Protein AF-A0A1I8G0I0-F1 (afdb_monomer)

Nearest PDB structures (foldseek):
  2wfj-assembly1_A  TM=9.154E-01  e=3.567E-06  Homo sapiens
  1iip-assembly1_A  TM=9.258E-01  e=2.591E-05  Bos taurus
  1ihg-assembly1_A  TM=9.187E-01  e=4.181E-05  Bos taurus
  7fj1-assembly1_A  TM=4.111E-01  e=7.539E+00  Suid alphaherpesvirus 1

Secondary structure (DSSP, 8-state):
-PPP--EEEEEEEPPPTTS---SPPS-EEEEEEE--TTT-HHHHHHHHHHHHT-SB-SSSTT-B---TT----EEETTTEEE----SSSSSS----TTSS---

Sequence (103 aa):
MGKFKPRCFFDVALPGEDGDVNPPPKTVHRIVFELFNDVVPLTCENFRHLCLGDKVSSENPGQSLHYKDSIFHRVIKGFMIQGGDIAKRDGTGGESIYGGRFK

Organism: NCBI:txid282301

InterPro domains:
  IPR002130 Cyclophilin-type peptidyl-prolyl cis-trans isomerase domain [PF00160] (30-92)
  IPR002130 Cyclophilin-type peptidyl-prolyl cis-trans isomerase domain [PR00153] (35-50)
  IPR002130 Cyclophilin-type peptidyl-prolyl cis-trans isomerase domain [PR00153] (72-84)
  IPR002130 Cyclophilin-type peptidyl-prolyl cis-trans isomerase domain [PS50072] (20-103)
  IPR020892 Cyclophilin-type peptidyl-prolyl cis-trans isomerase, conserved site [PS00170] (67-84)
  IPR029000 Cyclophilin-like domain superfamily [G3DSA:2.40.100.10] (2-103)
  IPR029000 Cyclophilin-like domain superfamily [SSF50891] (26-103)

pLDDT: mean 90.14, std 10.82, range [48.72, 98.31]

Structure (mmCIF, N/CA/C/O backbone):
data_AF-A0A1I8G0I0-F1
#
_entry.id   AF-A0A1I8G0I0-F1
#
loop_
_atom_site.group_PDB
_atom_site.id
_atom_site.type_symbol
_atom_site.label_atom_id
_atom_site.label_alt_id
_atom_site.label_comp_id
_atom_site.label_asym_id
_atom_site.label_entity_id
_atom_site.label_seq_id
_atom_site.pdbx_PDB_ins_code
_atom_site.Cartn_x
_atom_site.Cartn_y
_atom_site.Cartn_z
_atom_site.occupancy
_atom_site.B_iso_or_equiv
_atom_site.auth_seq_id
_atom_site.auth_comp_id
_atom_site.auth_asym_id
_atom_site.auth_atom_id
_atom_site.pdbx_PDB_model_num
ATOM 1 N N . MET A 1 1 ? -27.571 0.128 13.649 1.00 48.72 1 MET A N 1
ATOM 2 C CA . MET A 1 1 ? -27.129 0.493 12.286 1.00 48.72 1 MET A CA 1
ATOM 3 C C . MET A 1 1 ? -25.665 0.087 12.166 1.00 48.72 1 MET A C 1
ATOM 5 O O . MET A 1 1 ? -24.892 0.504 13.019 1.00 48.72 1 MET A O 1
ATOM 9 N N . GLY A 1 2 ? -25.295 -0.800 11.237 1.00 60.62 2 GLY A N 1
ATOM 10 C CA . GLY A 1 2 ? -23.898 -1.238 11.096 1.00 60.62 2 GLY A CA 1
ATOM 11 C C . GLY A 1 2 ? -23.004 -0.070 10.674 1.00 60.62 2 GLY A C 1
ATOM 12 O O . GLY A 1 2 ? -23.399 0.711 9.811 1.00 60.62 2 GLY A O 1
ATOM 13 N N . LYS A 1 3 ? -21.836 0.090 11.308 1.00 73.50 3 LYS A N 1
ATOM 14 C CA . LYS A 1 3 ? -20.861 1.119 10.916 1.00 73.50 3 LYS A CA 1
ATOM 15 C C . LYS A 1 3 ? -20.354 0.824 9.496 1.00 73.50 3 LYS A C 1
ATOM 17 O O . LYS A 1 3 ? -20.115 -0.334 9.162 1.00 73.50 3 LYS A O 1
ATOM 22 N N . PHE A 1 4 ? -20.222 1.857 8.661 1.00 85.94 4 PHE A N 1
ATOM 23 C CA . PHE A 1 4 ? -19.706 1.728 7.295 1.00 85.94 4 PHE A CA 1
ATOM 24 C C . PHE A 1 4 ? -18.234 1.313 7.318 1.00 85.94 4 PHE A C 1
ATOM 26 O O . PHE A 1 4 ? -17.415 2.020 7.905 1.00 85.94 4 PHE A O 1
ATOM 33 N N . LYS A 1 5 ? -17.919 0.209 6.635 1.00 90.12 5 LYS A N 1
ATOM 34 C CA . LYS A 1 5 ? -16.560 -0.304 6.467 1.00 90.12 5 LYS A CA 1
ATOM 35 C C . LYS A 1 5 ? -16.139 -0.232 4.997 1.00 90.12 5 LYS A C 1
ATOM 37 O O . LYS A 1 5 ? -16.766 -0.891 4.159 1.00 90.12 5 LYS A O 1
ATOM 42 N N . PRO A 1 6 ? -15.115 0.568 4.651 1.00 94.75 6 PRO A N 1
ATOM 43 C CA . PRO A 1 6 ? -14.601 0.643 3.292 1.00 94.75 6 PRO A CA 1
ATOM 44 C C . PRO A 1 6 ? -14.106 -0.720 2.803 1.00 94.75 6 PRO A C 1
ATOM 46 O O . PRO A 1 6 ? -13.579 -1.518 3.579 1.00 94.75 6 PRO A O 1
ATOM 49 N N . ARG A 1 7 ? -14.229 -0.963 1.495 1.00 97.75 7 ARG A N 1
ATOM 50 C CA . ARG A 1 7 ? -13.619 -2.121 0.836 1.00 97.75 7 ARG A CA 1
ATOM 51 C C . ARG A 1 7 ? -12.621 -1.670 -0.217 1.00 97.75 7 ARG A C 1
ATOM 53 O O . ARG A 1 7 ? -12.918 -0.768 -0.997 1.00 97.75 7 ARG A O 1
ATOM 60 N N . CYS A 1 8 ? -11.473 -2.330 -0.249 1.00 98.12 8 CYS A N 1
ATOM 61 C CA . CYS A 1 8 ? -10.449 -2.168 -1.278 1.00 98.12 8 CYS A CA 1
ATOM 62 C C . CYS A 1 8 ? -10.215 -3.512 -1.966 1.00 98.12 8 CYS A C 1
ATOM 64 O O . CYS A 1 8 ? -10.624 -4.554 -1.450 1.00 98.12 8 CYS A O 1
ATOM 66 N N . PHE A 1 9 ? -9.573 -3.510 -3.128 1.00 98.12 9 PHE A N 1
ATOM 67 C CA . PHE A 1 9 ? -9.254 -4.747 -3.825 1.00 98.12 9 PHE A CA 1
ATOM 68 C C . PHE A 1 9 ? -7.892 -4.667 -4.499 1.00 98.12 9 PHE A C 1
ATOM 70 O O . PHE A 1 9 ? -7.454 -3.586 -4.883 1.00 98.12 9 PHE A O 1
ATOM 77 N N . PHE A 1 10 ? -7.270 -5.829 -4.668 1.00 97.44 10 PHE A N 1
ATOM 78 C CA . PHE A 1 10 ? -6.123 -6.028 -5.541 1.00 97.44 10 PHE A CA 1
ATOM 79 C C . PHE A 1 10 ? -6.507 -6.984 -6.654 1.00 97.44 10 PHE A C 1
ATOM 81 O O . PHE A 1 10 ? -7.044 -8.059 -6.391 1.00 97.44 10 PHE A O 1
ATOM 88 N N . ASP A 1 11 ? -6.185 -6.593 -7.877 1.00 94.69 11 ASP A N 1
ATOM 89 C CA . ASP A 1 11 ? -6.131 -7.491 -9.018 1.00 94.69 11 ASP A CA 1
ATOM 90 C C . ASP A 1 11 ? -4.687 -7.977 -9.137 1.00 94.69 11 ASP A C 1
ATOM 92 O O . ASP A 1 11 ? -3.782 -7.215 -9.472 1.00 94.69 11 ASP A O 1
ATOM 96 N N . VAL A 1 12 ? -4.466 -9.233 -8.763 1.00 92.88 12 VAL A N 1
ATOM 97 C CA . VAL A 1 12 ? -3.144 -9.848 -8.658 1.00 92.88 12 VAL A CA 1
ATOM 98 C C . VAL A 1 12 ? -2.954 -10.795 -9.818 1.00 92.88 12 VAL A C 1
ATOM 100 O O . VAL A 1 12 ? -3.780 -11.673 -10.061 1.00 92.88 12 VAL A O 1
ATOM 103 N N . ALA A 1 13 ? -1.834 -10.648 -10.501 1.00 88.44 13 ALA A N 1
ATOM 104 C CA . ALA A 1 13 ? -1.458 -11.538 -11.570 1.00 88.44 13 ALA A CA 1
ATOM 105 C C . ALA A 1 13 ? -0.253 -12.385 -11.155 1.00 88.44 13 ALA A C 1
ATOM 107 O O . ALA A 1 13 ? 0.629 -11.917 -10.432 1.00 88.44 13 ALA A O 1
ATOM 108 N N . LEU A 1 14 ? -0.246 -13.645 -11.578 1.00 83.31 14 LEU A N 1
ATOM 109 C CA . LEU A 1 14 ? 0.870 -14.554 -11.335 1.00 83.31 14 LEU A CA 1
ATOM 110 C C . LEU A 1 14 ? 1.870 -14.439 -12.490 1.00 83.31 14 LEU A C 1
ATOM 112 O O . LEU A 1 14 ? 1.426 -14.289 -13.630 1.00 83.31 14 LEU A O 1
ATOM 116 N N . PRO A 1 15 ? 3.186 -14.499 -12.226 1.00 75.12 15 PRO A N 1
ATOM 117 C CA . PRO A 1 15 ? 4.180 -14.500 -13.295 1.00 75.12 15 PRO A CA 1
ATOM 118 C C . PRO A 1 15 ? 3.999 -15.713 -14.221 1.00 75.12 15 PRO A C 1
ATOM 120 O O . PRO A 1 15 ? 3.376 -16.710 -13.836 1.00 75.12 15 PRO A O 1
ATOM 123 N N . GLY A 1 16 ? 4.542 -15.619 -15.439 1.00 71.38 16 GLY A N 1
ATOM 124 C CA . GLY A 1 16 ? 4.644 -16.756 -16.354 1.00 71.38 16 GLY A CA 1
ATOM 125 C C . GLY A 1 16 ? 5.463 -17.911 -15.764 1.00 71.38 16 GLY A C 1
ATOM 126 O O . GLY A 1 16 ? 6.099 -17.774 -14.718 1.00 71.38 16 GLY A O 1
ATOM 127 N N . GLU A 1 17 ? 5.455 -19.070 -16.430 1.00 67.94 17 GLU A N 1
ATOM 128 C CA . GLU A 1 17 ? 6.222 -20.255 -15.995 1.00 67.94 17 GLU A CA 1
ATOM 129 C C . GLU A 1 17 ? 7.738 -19.994 -15.911 1.00 67.94 17 GLU A C 1
ATOM 131 O O . GLU A 1 17 ? 8.442 -20.641 -15.139 1.00 67.94 17 GLU A O 1
ATOM 136 N N . ASP A 1 18 ? 8.226 -19.020 -16.674 1.00 69.94 18 ASP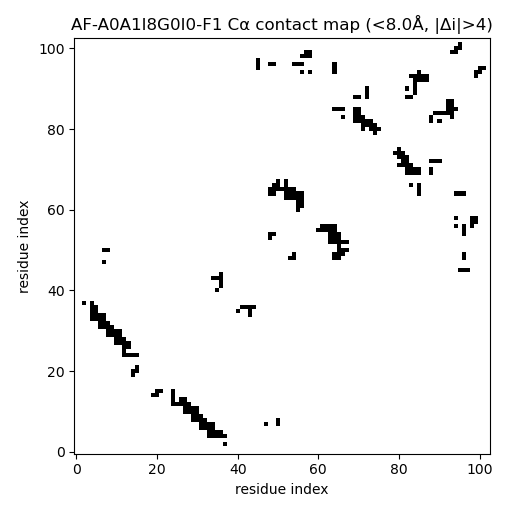 A N 1
ATOM 137 C CA . ASP A 1 18 ? 9.602 -18.523 -16.718 1.00 69.94 18 ASP A CA 1
ATOM 138 C C . ASP A 1 18 ? 9.899 -17.425 -15.681 1.00 69.94 18 ASP A C 1
ATOM 140 O O . ASP A 1 18 ? 11.038 -16.970 -15.564 1.00 69.94 18 ASP A O 1
ATOM 144 N N . GLY A 1 19 ? 8.898 -17.004 -14.905 1.00 65.69 19 GLY A N 1
ATOM 145 C CA . GLY A 1 19 ? 9.018 -15.880 -13.985 1.00 65.69 19 GLY A CA 1
ATOM 146 C C . GLY A 1 19 ? 8.959 -14.512 -14.672 1.00 65.69 19 GLY A C 1
ATOM 147 O O . GLY A 1 19 ? 9.044 -13.502 -13.968 1.00 65.69 19 GLY A O 1
ATOM 148 N N . ASP A 1 20 ? 8.797 -14.455 -16.002 1.00 63.00 20 ASP A N 1
ATOM 149 C CA . ASP A 1 20 ? 8.662 -13.195 -16.728 1.00 63.00 20 ASP A CA 1
ATOM 150 C C . ASP A 1 20 ? 7.232 -12.652 -16.568 1.00 63.00 20 ASP A C 1
ATOM 152 O O . ASP A 1 20 ? 6.231 -13.376 -16.540 1.00 63.00 20 ASP A O 1
ATOM 156 N N . VAL A 1 21 ? 7.141 -11.335 -16.406 1.00 65.50 21 VAL A N 1
ATOM 157 C CA . VAL A 1 21 ? 5.882 -10.578 -16.396 1.00 65.50 21 VAL A CA 1
ATOM 158 C C . VAL A 1 21 ? 5.535 -10.048 -17.792 1.00 65.50 21 VAL A C 1
ATOM 160 O O . VAL A 1 21 ? 4.489 -9.421 -17.967 1.00 65.50 21 VAL A O 1
ATOM 163 N N . ASN A 1 22 ? 6.406 -10.304 -18.774 1.00 64.50 22 ASN A N 1
ATOM 164 C CA . ASN A 1 22 ? 6.215 -10.053 -20.194 1.00 64.50 22 ASN A CA 1
ATOM 165 C C . ASN A 1 22 ? 6.235 -11.387 -20.970 1.00 64.50 22 ASN A C 1
ATOM 167 O O . ASN A 1 22 ? 7.223 -12.107 -20.905 1.00 64.50 22 ASN A O 1
ATOM 171 N N . PRO A 1 23 ? 5.202 -11.721 -21.765 1.00 66.00 23 PRO A N 1
ATOM 172 C CA . PRO A 1 23 ? 3.9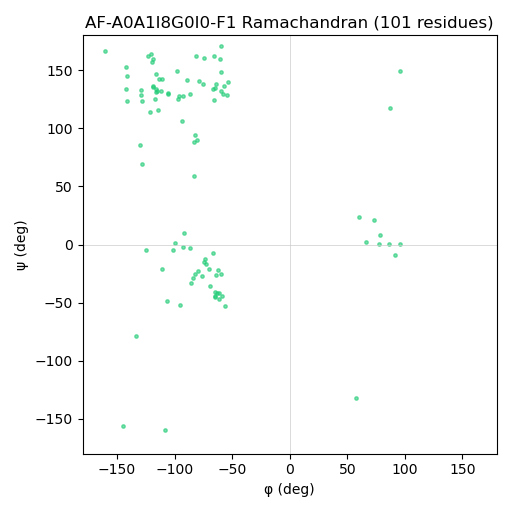83 -10.955 -22.006 1.0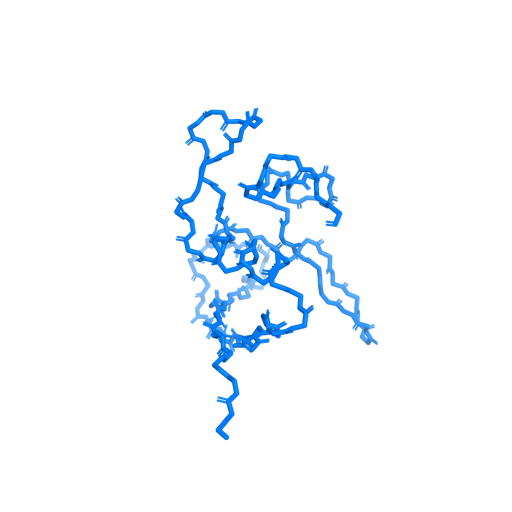0 66.00 23 PRO A CA 1
ATOM 173 C C . PRO A 1 23 ? 3.113 -10.841 -20.745 1.00 66.00 23 PRO A C 1
ATOM 175 O O . PRO A 1 23 ? 3.283 -11.623 -19.811 1.00 66.00 23 PRO A O 1
ATOM 178 N N . PRO A 1 24 ? 2.173 -9.878 -20.710 1.00 64.94 24 PRO A N 1
ATOM 179 C CA . PRO A 1 24 ? 1.351 -9.644 -19.539 1.00 64.94 24 PRO A CA 1
ATOM 180 C C . PRO A 1 24 ? 0.651 -10.931 -19.082 1.00 64.94 24 PRO A C 1
ATOM 182 O O . PRO A 1 24 ? 0.183 -11.724 -19.910 1.00 64.94 24 PRO A O 1
ATOM 185 N N . PRO A 1 25 ? 0.577 -11.145 -17.764 1.00 68.69 25 PRO A N 1
ATOM 186 C CA . PRO A 1 25 ? 0.098 -12.388 -17.193 1.00 68.69 25 PRO A CA 1
ATOM 187 C C . PRO A 1 25 ? -1.339 -12.692 -17.624 1.00 68.69 25 PRO A C 1
ATOM 189 O O . PRO A 1 25 ? -2.231 -11.845 -17.573 1.00 68.69 25 PRO A O 1
ATOM 192 N N . LYS A 1 26 ? -1.553 -13.934 -18.069 1.00 68.38 26 LYS A N 1
ATOM 193 C CA . LYS A 1 26 ? -2.808 -14.381 -18.698 1.00 68.38 26 LYS A CA 1
ATOM 194 C C . LYS A 1 26 ? -3.984 -14.470 -17.725 1.00 68.38 26 LYS A C 1
ATOM 196 O O . LYS A 1 26 ? -5.132 -14.449 -18.164 1.00 68.38 26 LYS A O 1
ATOM 201 N N . THR A 1 27 ? -3.703 -14.570 -16.426 1.00 79.50 27 THR A N 1
ATOM 202 C CA . THR A 1 27 ? -4.716 -14.769 -15.389 1.00 79.50 27 THR A CA 1
ATOM 203 C C . THR A 1 27 ? -4.549 -13.740 -14.283 1.00 79.50 27 THR A C 1
ATOM 205 O O . THR A 1 27 ? -3.467 -13.582 -13.717 1.00 79.50 27 THR A O 1
ATOM 208 N N . VAL A 1 28 ? -5.652 -13.069 -13.960 1.00 87.31 28 VAL A N 1
ATOM 209 C CA . VAL A 1 28 ? -5.759 -12.100 -12.870 1.00 87.31 28 VAL A CA 1
ATOM 210 C C . VAL A 1 28 ? -6.746 -12.639 -11.840 1.00 87.31 28 VAL A C 1
ATOM 212 O O . VAL A 1 28 ? -7.835 -13.099 -12.185 1.00 87.31 28 VAL A O 1
ATOM 215 N N . HIS A 1 29 ? -6.370 -12.566 -10.570 1.00 91.88 29 HIS A N 1
ATOM 216 C CA . HIS A 1 29 ? -7.176 -12.982 -9.432 1.00 91.88 29 HIS A CA 1
ATOM 217 C C . HIS A 1 29 ? -7.448 -11.791 -8.523 1.00 91.88 29 HIS A C 1
ATOM 219 O O . HIS A 1 29 ? -6.540 -11.026 -8.202 1.00 91.88 29 HIS A O 1
ATOM 225 N N . ARG A 1 30 ? -8.696 -11.650 -8.070 1.00 95.88 30 ARG A N 1
ATOM 226 C CA . ARG A 1 30 ? -9.090 -10.542 -7.202 1.00 95.88 3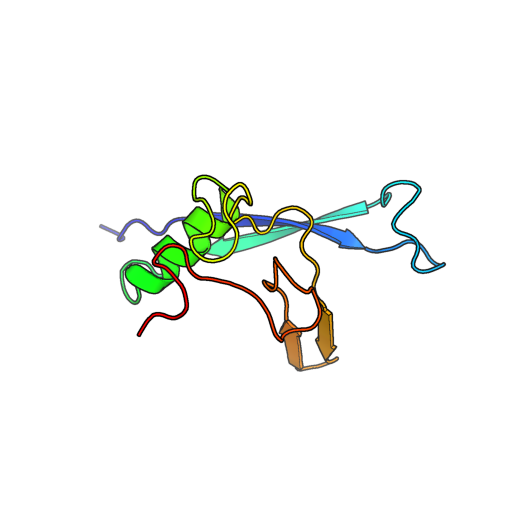0 ARG A CA 1
ATOM 227 C C . ARG A 1 30 ? -9.058 -10.934 -5.730 1.00 95.88 30 ARG A C 1
ATOM 229 O O . ARG A 1 30 ? -9.727 -11.879 -5.322 1.00 95.88 30 ARG A O 1
ATOM 236 N N . ILE A 1 31 ? -8.361 -10.135 -4.931 1.00 97.62 31 ILE A N 1
ATOM 237 C CA . ILE A 1 31 ? -8.414 -10.158 -3.468 1.00 97.62 31 ILE A CA 1
ATOM 238 C C . ILE A 1 31 ? -9.205 -8.932 -3.017 1.00 97.62 31 ILE A C 1
ATOM 240 O O . ILE A 1 31 ? -8.916 -7.826 -3.463 1.00 97.62 31 ILE A O 1
ATOM 244 N N . VAL A 1 32 ? -10.199 -9.108 -2.145 1.00 98.25 32 VAL A N 1
ATOM 245 C CA . VAL A 1 32 ? -11.004 -8.007 -1.592 1.00 98.25 32 VAL A CA 1
ATOM 246 C C . VAL A 1 32 ? -10.763 -7.913 -0.091 1.00 98.25 32 VAL A C 1
ATOM 248 O O . VAL A 1 32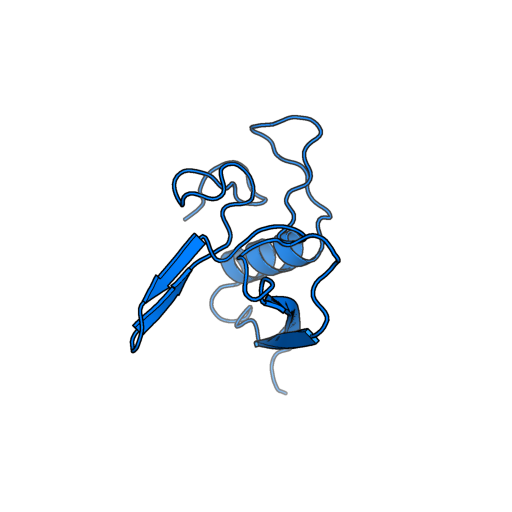 ? -10.832 -8.917 0.614 1.00 98.25 32 VAL A O 1
ATOM 251 N N . PHE A 1 33 ? -10.513 -6.701 0.391 1.00 98.25 33 PHE A N 1
ATOM 252 C CA . PHE A 1 33 ? -10.254 -6.389 1.793 1.00 98.25 33 PHE A CA 1
ATOM 253 C C . PHE A 1 33 ? -11.414 -5.571 2.358 1.00 98.25 33 PHE A C 1
ATOM 255 O O . PHE A 1 33 ? -11.817 -4.580 1.750 1.00 98.25 33 PHE A O 1
ATOM 262 N N . GLU A 1 34 ? -11.927 -5.953 3.527 1.00 98.00 34 GLU A N 1
ATOM 263 C CA . GLU A 1 34 ? -12.768 -5.088 4.362 1.00 98.00 34 GLU A CA 1
ATOM 264 C C . GLU A 1 34 ? -11.874 -4.362 5.371 1.00 98.00 34 GLU A C 1
ATOM 266 O O . GLU A 1 34 ? -11.084 -4.994 6.071 1.00 98.00 34 GLU A O 1
ATOM 271 N N . LEU A 1 35 ? -11.987 -3.036 5.440 1.00 97.69 35 LEU A N 1
ATOM 272 C CA . LEU A 1 35 ? -11.185 -2.210 6.335 1.00 97.69 35 LEU A CA 1
ATOM 273 C C . LEU A 1 35 ? -11.962 -1.901 7.616 1.00 97.69 35 LEU A C 1
ATOM 275 O O . LEU A 1 35 ? -13.063 -1.352 7.571 1.00 97.69 35 LEU A O 1
ATOM 279 N N . PHE A 1 36 ? -11.372 -2.216 8.768 1.00 96.62 36 PHE A N 1
ATOM 280 C CA . PHE A 1 36 ? -11.944 -1.952 10.094 1.00 96.62 36 PHE A CA 1
ATOM 281 C C . PHE A 1 36 ? -11.653 -0.517 10.545 1.00 96.62 36 PHE A C 1
ATOM 283 O O . PHE A 1 36 ? -10.998 -0.275 11.561 1.00 96.62 36 PHE A O 1
ATOM 290 N N . ASN A 1 37 ? -12.113 0.452 9.754 1.00 95.88 37 ASN A N 1
ATOM 291 C CA . ASN A 1 37 ? -11.895 1.885 9.975 1.00 95.88 37 ASN A CA 1
ATOM 292 C C . ASN A 1 37 ? -12.507 2.391 11.286 1.00 95.88 37 ASN A C 1
ATOM 294 O O . ASN A 1 37 ? -12.076 3.409 11.815 1.00 95.88 37 ASN A O 1
ATOM 298 N N . ASP A 1 38 ? -13.497 1.686 11.823 1.00 94.81 38 ASP A N 1
ATOM 299 C CA . ASP A 1 38 ? -14.083 1.970 13.125 1.00 94.81 38 ASP A CA 1
ATOM 300 C C . ASP A 1 38 ? -13.192 1.557 14.307 1.00 94.81 38 ASP A C 1
ATOM 302 O O . ASP A 1 38 ? -13.443 2.001 15.428 1.00 94.81 38 ASP A O 1
ATOM 306 N N . VAL A 1 39 ? -12.166 0.736 14.058 1.00 95.94 39 VAL A N 1
ATOM 307 C CA . VAL A 1 39 ? -11.181 0.279 15.049 1.00 95.94 39 VAL A CA 1
ATOM 308 C C . VAL A 1 39 ? -9.835 0.970 14.833 1.00 95.94 39 VAL A C 1
ATOM 310 O O . VAL A 1 39 ? -9.251 1.494 15.777 1.00 95.94 39 VAL A O 1
ATOM 313 N N . VAL A 1 40 ? -9.349 0.993 13.588 1.00 96.06 40 VAL A N 1
ATOM 314 C CA . VAL A 1 40 ? -8.032 1.534 13.210 1.00 96.06 40 VAL A CA 1
ATOM 315 C C . VAL A 1 40 ? -8.152 2.541 12.057 1.00 96.06 40 VAL A C 1
ATOM 317 O O . VAL A 1 40 ? -7.714 2.262 10.937 1.00 96.06 40 VAL A O 1
ATOM 320 N N . PRO A 1 41 ? -8.752 3.725 12.295 1.00 96.06 41 PRO A N 1
ATOM 321 C CA . PRO A 1 41 ? -9.069 4.683 11.233 1.00 96.06 41 PRO A CA 1
ATOM 322 C C . PRO A 1 41 ? -7.830 5.143 10.458 1.00 96.06 41 PRO A C 1
ATOM 324 O O . PRO A 1 41 ? -7.851 5.152 9.231 1.00 96.06 41 PRO A O 1
ATOM 327 N N . LEU A 1 42 ? -6.732 5.453 11.155 1.00 97.44 42 LEU A N 1
ATOM 328 C CA . LEU A 1 42 ? -5.498 5.957 10.543 1.00 97.44 42 LEU A CA 1
ATOM 329 C C . LEU A 1 42 ? -4.848 4.911 9.620 1.00 97.44 42 LEU A C 1
ATOM 331 O O . LEU A 1 42 ? -4.493 5.199 8.480 1.00 97.44 42 LEU A O 1
ATOM 335 N N . THR A 1 43 ? -4.762 3.660 10.076 1.00 97.94 43 THR A N 1
ATOM 336 C CA . THR A 1 43 ? -4.235 2.549 9.272 1.00 97.94 43 THR A CA 1
ATOM 337 C C . THR A 1 43 ? -5.119 2.257 8.062 1.00 97.94 43 THR A C 1
ATOM 339 O O . THR A 1 43 ? -4.603 2.021 6.969 1.00 97.94 43 THR A O 1
ATOM 342 N N . CYS A 1 44 ? -6.443 2.293 8.242 1.00 97.81 44 CYS A N 1
ATOM 343 C CA . CYS A 1 44 ? -7.389 2.062 7.154 1.00 97.81 44 CYS A CA 1
ATOM 344 C C . CYS A 1 44 ? -7.308 3.155 6.090 1.00 97.81 44 CYS A C 1
ATOM 346 O O . CYS A 1 44 ? -7.267 2.827 4.908 1.00 97.81 44 CYS A O 1
ATOM 348 N N . GLU A 1 45 ? -7.241 4.427 6.485 1.00 97.56 45 GLU A N 1
ATOM 349 C CA . GLU A 1 45 ? -7.087 5.532 5.535 1.00 97.56 45 GLU A CA 1
ATOM 350 C C . GLU A 1 45 ? -5.757 5.445 4.785 1.00 97.56 45 GLU A C 1
ATOM 352 O O . GLU A 1 45 ? -5.748 5.575 3.561 1.00 97.56 45 GLU A O 1
ATOM 357 N N . ASN A 1 46 ? -4.655 5.116 5.470 1.00 98.19 46 ASN A N 1
ATOM 358 C CA . ASN A 1 46 ? -3.378 4.864 4.805 1.00 98.19 46 ASN A CA 1
ATOM 359 C C . ASN A 1 46 ? -3.493 3.768 3.737 1.00 98.19 46 ASN A C 1
ATOM 361 O O . ASN A 1 46 ? -3.153 3.998 2.580 1.00 98.19 46 ASN A O 1
ATOM 365 N N . PHE A 1 47 ? -4.016 2.593 4.097 1.00 98.31 47 PHE A N 1
ATOM 366 C CA . PHE A 1 47 ? -4.161 1.487 3.148 1.00 98.31 47 PHE A CA 1
ATOM 367 C C . PHE A 1 47 ? -5.089 1.850 1.980 1.00 98.31 47 PH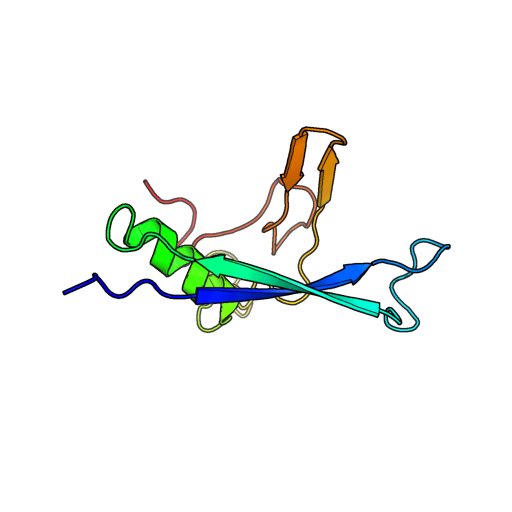E A C 1
ATOM 369 O O . PHE A 1 47 ? -4.784 1.552 0.827 1.00 98.31 47 PHE A O 1
ATOM 376 N N . ARG A 1 48 ? -6.206 2.532 2.263 1.00 98.06 48 ARG A N 1
ATOM 377 C CA . ARG A 1 48 ? -7.188 2.954 1.259 1.00 98.06 48 ARG A CA 1
ATOM 378 C C . ARG A 1 48 ? -6.578 3.907 0.236 1.00 98.06 48 ARG A C 1
ATOM 380 O O . ARG A 1 48 ? -6.760 3.697 -0.958 1.00 98.06 48 ARG A O 1
ATOM 387 N N . HIS A 1 49 ? -5.841 4.919 0.684 1.00 98.06 49 HIS A N 1
ATOM 388 C CA . HIS A 1 49 ? -5.185 5.877 -0.206 1.00 98.06 49 HIS A CA 1
ATOM 389 C C . HIS A 1 49 ? -4.030 5.247 -0.993 1.00 98.06 49 HIS A C 1
ATOM 391 O O . HIS A 1 49 ? -3.897 5.509 -2.185 1.00 98.06 49 HIS A O 1
ATOM 397 N N . LEU A 1 50 ? -3.275 4.322 -0.391 1.00 98.12 50 LEU A N 1
ATOM 398 C CA . LEU A 1 50 ? -2.281 3.532 -1.124 1.00 98.12 50 LEU A CA 1
ATOM 399 C C . LEU A 1 50 ? -2.918 2.619 -2.187 1.00 98.12 50 LEU A C 1
ATOM 401 O O . LEU A 1 50 ? -2.277 2.325 -3.190 1.00 98.12 50 LEU A O 1
ATOM 405 N N . CYS A 1 51 ? -4.179 2.201 -2.029 1.00 98.12 51 CYS A N 1
ATOM 406 C CA . CYS A 1 51 ? -4.926 1.514 -3.093 1.00 98.12 51 CYS A CA 1
ATOM 407 C C . CYS A 1 51 ? -5.421 2.462 -4.199 1.00 98.12 51 CYS A C 1
ATOM 409 O O . CYS A 1 51 ? -5.648 2.007 -5.314 1.00 98.12 51 CYS A O 1
ATOM 411 N N . LEU A 1 52 ? -5.647 3.743 -3.892 1.00 97.38 52 LEU A N 1
ATOM 412 C CA . LEU A 1 52 ? -6.133 4.740 -4.854 1.00 97.38 52 LEU A CA 1
ATOM 413 C C . LEU A 1 52 ? -5.001 5.379 -5.666 1.00 97.38 52 LEU A C 1
ATOM 415 O O . LEU A 1 52 ? -5.219 5.753 -6.816 1.00 97.38 52 LEU A O 1
ATOM 419 N N . GLY A 1 53 ? -3.818 5.537 -5.065 1.00 96.69 53 GLY A N 1
ATOM 420 C CA . GLY A 1 53 ? -2.691 6.231 -5.687 1.00 96.69 53 GLY A CA 1
ATOM 421 C C . GLY A 1 53 ? -2.851 7.751 -5.757 1.00 96.69 5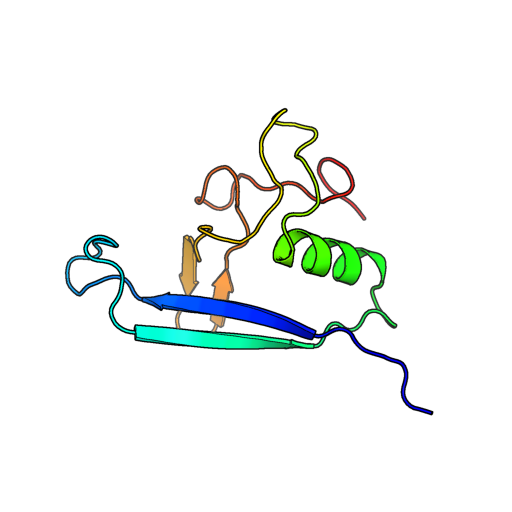3 GLY A C 1
ATOM 422 O O . GLY A 1 53 ? -2.207 8.403 -6.576 1.00 96.69 53 GLY A O 1
ATOM 423 N N . ASP A 1 54 ? -3.715 8.334 -4.923 1.00 97.00 54 ASP A N 1
ATOM 424 C CA . ASP A 1 54 ? -4.079 9.759 -4.935 1.00 97.00 54 ASP A CA 1
ATOM 425 C C . ASP A 1 54 ? -3.201 10.631 -4.015 1.00 97.00 54 ASP A C 1
ATOM 427 O O . ASP A 1 54 ? -3.497 11.806 -3.778 1.00 97.00 54 ASP A O 1
ATOM 431 N N . LYS A 1 55 ? -2.114 10.061 -3.487 1.00 96.50 55 LYS A N 1
ATOM 432 C CA . LYS A 1 55 ? -1.106 10.740 -2.662 1.00 96.50 55 LYS A CA 1
ATOM 433 C C . LYS A 1 55 ? 0.266 10.663 -3.326 1.00 96.50 55 LYS A C 1
ATOM 435 O O . LYS A 1 55 ? 0.527 9.783 -4.143 1.00 96.50 55 LYS A O 1
ATOM 440 N N . VAL A 1 56 ? 1.143 11.592 -2.962 1.00 94.81 56 VAL A N 1
ATOM 441 C CA . VAL A 1 56 ? 2.517 11.685 -3.473 1.00 94.81 56 VAL A CA 1
ATOM 442 C C . VAL A 1 56 ? 3.514 11.466 -2.348 1.00 94.81 56 VAL A C 1
ATOM 444 O O . VAL A 1 56 ? 3.240 11.818 -1.201 1.00 94.81 56 VAL A O 1
ATOM 447 N N . SER A 1 57 ? 4.648 10.865 -2.691 1.00 93.19 57 SER A N 1
ATOM 448 C CA . SER A 1 57 ? 5.730 10.584 -1.755 1.00 93.19 57 SER A CA 1
ATOM 449 C C . SER A 1 57 ? 6.351 11.890 -1.270 1.00 93.19 57 SER A C 1
ATOM 451 O O . SER A 1 57 ? 6.630 12.788 -2.070 1.00 93.19 57 SER A O 1
ATOM 453 N N . SER A 1 58 ? 6.558 11.999 0.043 1.00 91.50 58 SER A N 1
ATOM 454 C CA . SER A 1 58 ? 7.304 13.120 0.619 1.00 91.50 58 SER A CA 1
ATOM 455 C C . SER A 1 58 ? 8.815 12.894 0.532 1.00 91.50 58 SER A C 1
ATOM 457 O O . SER A 1 58 ? 9.577 13.856 0.456 1.00 91.50 58 SER A O 1
ATOM 459 N N . GLU A 1 59 ? 9.244 11.630 0.475 1.00 88.06 59 GLU A N 1
ATOM 460 C CA . GLU A 1 59 ? 10.650 11.235 0.348 1.00 88.06 59 GLU A CA 1
ATOM 461 C C . GLU A 1 59 ? 11.141 11.248 -1.112 1.00 88.06 59 GLU A C 1
ATOM 463 O O . GLU A 1 59 ? 12.316 11.508 -1.364 1.00 88.06 59 GLU A O 1
ATOM 468 N N . ASN A 1 60 ? 10.246 11.015 -2.080 1.00 85.31 60 ASN A N 1
ATOM 469 C CA . ASN A 1 60 ? 10.549 10.922 -3.511 1.00 85.31 60 ASN A CA 1
ATOM 470 C C . ASN A 1 60 ? 9.596 11.821 -4.325 1.00 85.31 60 ASN A C 1
ATOM 472 O O . ASN A 1 60 ? 8.564 11.356 -4.824 1.00 85.31 60 ASN A O 1
ATOM 476 N N . PRO A 1 61 ? 9.912 13.121 -4.480 1.00 84.44 61 PRO A N 1
ATOM 477 C CA . PRO A 1 61 ? 9.052 14.062 -5.191 1.00 84.44 61 PRO A CA 1
ATOM 478 C C . PRO A 1 61 ? 8.704 13.587 -6.608 1.00 84.44 61 PRO A C 1
ATOM 480 O O . PRO A 1 61 ? 9.580 13.243 -7.398 1.00 84.44 61 PRO A O 1
ATOM 483 N N . GLY A 1 62 ? 7.411 13.585 -6.936 1.00 85.19 62 GLY A N 1
ATOM 484 C CA . GLY A 1 62 ? 6.897 13.133 -8.234 1.00 85.19 62 GLY A CA 1
ATOM 485 C C . GLY A 1 62 ? 6.522 11.648 -8.299 1.00 85.19 62 GLY A C 1
ATOM 486 O O . GLY A 1 62 ? 5.877 11.240 -9.263 1.00 85.19 62 GLY A O 1
ATOM 487 N N . GLN A 1 63 ? 6.841 10.851 -7.275 1.00 88.69 63 GLN A N 1
ATOM 488 C CA . GLN A 1 63 ? 6.378 9.467 -7.169 1.00 88.69 63 GLN A CA 1
ATOM 489 C C . GLN A 1 63 ? 5.002 9.399 -6.487 1.00 88.69 63 GLN A C 1
ATOM 491 O O . GLN A 1 63 ? 4.796 9.959 -5.409 1.00 88.69 63 GLN A O 1
ATOM 496 N N . SER A 1 64 ? 4.051 8.695 -7.106 1.00 94.25 64 SER A N 1
ATOM 497 C CA . SER A 1 64 ? 2.749 8.395 -6.495 1.00 94.25 64 SER A CA 1
ATOM 498 C C . SER A 1 64 ? 2.893 7.299 -5.435 1.00 94.25 64 SER A C 1
ATOM 500 O O . SER A 1 64 ? 3.589 6.302 -5.641 1.00 94.25 64 SER A O 1
ATOM 502 N N . LEU A 1 65 ? 2.210 7.471 -4.304 1.00 96.50 65 LEU A N 1
ATOM 503 C CA . LEU A 1 65 ? 2.075 6.455 -3.266 1.00 96.50 65 LEU A CA 1
ATOM 504 C C . LEU A 1 65 ? 0.934 5.507 -3.645 1.00 96.50 65 LEU A C 1
ATOM 506 O O . LEU A 1 65 ? -0.220 5.732 -3.283 1.00 96.50 65 LEU A O 1
ATOM 510 N N . HIS A 1 66 ? 1.263 4.460 -4.405 1.00 97.44 66 HIS A N 1
ATOM 511 C CA . HIS A 1 66 ? 0.282 3.545 -4.984 1.00 97.44 66 HIS A CA 1
ATOM 512 C C . HIS A 1 66 ? 0.767 2.091 -4.969 1.00 97.44 66 HIS A C 1
ATOM 514 O O . HIS A 1 66 ? 1.884 1.797 -5.378 1.00 97.44 66 HIS A O 1
ATOM 520 N N . TYR A 1 67 ? -0.094 1.161 -4.553 1.00 97.50 67 TYR A N 1
ATOM 521 C CA . TYR A 1 67 ? 0.181 -0.276 -4.617 1.00 97.50 67 TYR A CA 1
ATOM 522 C C . TYR A 1 67 ? 0.139 -0.865 -6.027 1.00 97.50 67 TYR A C 1
ATOM 524 O O . TYR A 1 67 ? 0.636 -1.978 -6.222 1.00 97.50 67 TYR A O 1
ATOM 532 N N . LYS A 1 68 ? -0.450 -0.171 -7.007 1.00 94.25 68 LYS A N 1
ATOM 533 C CA . LYS A 1 68 ? -0.453 -0.635 -8.395 1.00 94.25 68 LYS A CA 1
ATOM 534 C C . LYS A 1 68 ? 0.985 -0.848 -8.870 1.00 94.25 68 LYS A C 1
ATOM 536 O O . LYS A 1 68 ? 1.862 -0.044 -8.579 1.00 94.25 68 LYS A O 1
ATOM 541 N N . ASP A 1 69 ? 1.204 -1.965 -9.557 1.00 88.88 69 ASP A N 1
ATOM 542 C CA . ASP A 1 69 ? 2.505 -2.419 -10.067 1.00 88.88 69 ASP A CA 1
ATOM 543 C C . ASP A 1 69 ? 3.543 -2.791 -8.977 1.00 88.88 69 ASP A C 1
ATOM 545 O O . ASP A 1 69 ? 4.653 -3.236 -9.287 1.00 88.88 69 ASP A O 1
ATOM 549 N N . SER A 1 70 ? 3.173 -2.712 -7.690 1.00 92.31 70 SER A N 1
ATOM 550 C CA . SER A 1 70 ? 3.951 -3.300 -6.591 1.00 92.31 70 SER A CA 1
ATOM 551 C C . SER A 1 70 ? 3.805 -4.829 -6.555 1.00 92.31 70 SER A C 1
ATOM 553 O O . SER A 1 70 ? 2.872 -5.400 -7.121 1.00 92.31 70 SER A O 1
ATOM 555 N N . ILE A 1 71 ? 4.745 -5.514 -5.892 1.00 92.56 71 ILE A N 1
ATOM 556 C CA . ILE A 1 71 ? 4.774 -6.985 -5.815 1.00 92.56 71 ILE A CA 1
ATOM 557 C C . ILE A 1 71 ? 4.655 -7.507 -4.389 1.00 92.56 71 ILE A C 1
ATOM 559 O O . ILE A 1 71 ? 5.009 -6.838 -3.414 1.00 92.56 71 ILE A O 1
ATOM 563 N N . PHE A 1 72 ? 4.250 -8.772 -4.289 1.00 95.00 72 PHE A N 1
ATOM 564 C CA . PHE A 1 72 ? 4.466 -9.583 -3.099 1.00 95.00 72 PHE A CA 1
ATOM 565 C C . PHE A 1 72 ? 5.899 -10.123 -3.110 1.00 95.00 72 PHE A C 1
ATOM 567 O O . PHE A 1 72 ? 6.170 -11.185 -3.662 1.00 95.00 72 PHE A O 1
ATOM 574 N N . HIS A 1 73 ? 6.831 -9.371 -2.528 1.00 94.38 73 HIS A N 1
ATOM 575 C CA . HIS A 1 73 ? 8.258 -9.708 -2.526 1.00 94.38 73 HIS A CA 1
ATOM 576 C C . HIS A 1 73 ? 8.613 -10.871 -1.586 1.00 94.38 73 HIS A C 1
ATOM 578 O O . HIS A 1 73 ? 9.721 -11.399 -1.648 1.00 94.38 73 HIS A O 1
ATOM 584 N N . ARG A 1 74 ? 7.696 -11.288 -0.701 1.00 95.62 74 ARG A N 1
ATOM 585 C CA . ARG A 1 74 ? 7.938 -12.395 0.230 1.00 95.62 74 ARG A CA 1
ATOM 586 C C . ARG A 1 74 ? 6.703 -13.272 0.403 1.00 95.62 74 ARG A C 1
ATOM 588 O O . ARG A 1 74 ? 5.649 -12.803 0.819 1.00 95.62 74 ARG A O 1
ATOM 595 N N . VAL A 1 75 ? 6.859 -14.567 0.130 1.00 94.62 75 VAL A N 1
ATOM 596 C CA . VAL A 1 75 ? 5.803 -15.586 0.224 1.00 94.62 75 VAL A CA 1
ATOM 597 C C . VAL A 1 75 ? 6.311 -16.752 1.064 1.00 94.62 75 VAL A C 1
ATOM 599 O O . VAL A 1 75 ? 7.337 -17.347 0.747 1.00 94.62 75 VAL A O 1
ATOM 602 N N . ILE A 1 76 ? 5.594 -17.086 2.139 1.00 95.88 76 ILE A N 1
ATOM 603 C CA . ILE A 1 76 ? 5.920 -18.216 3.017 1.00 95.88 76 ILE A CA 1
ATOM 604 C C . ILE A 1 76 ? 4.746 -19.183 3.043 1.00 95.88 76 ILE A C 1
ATOM 606 O O . ILE A 1 76 ? 3.669 -18.875 3.560 1.00 95.88 76 ILE A O 1
ATOM 610 N N . LYS A 1 77 ? 4.979 -20.385 2.508 1.00 96.81 77 LYS A N 1
ATOM 611 C CA . LYS A 1 77 ? 3.985 -21.459 2.473 1.00 96.81 77 LYS A CA 1
ATOM 612 C C . LYS A 1 77 ? 3.522 -21.806 3.890 1.00 96.81 77 LYS A C 1
ATOM 614 O O . LYS A 1 77 ? 4.340 -22.055 4.769 1.00 96.81 77 LYS A O 1
ATOM 619 N N . GLY A 1 78 ? 2.204 -21.843 4.084 1.00 97.31 78 GLY A N 1
ATOM 620 C CA . GLY A 1 78 ? 1.587 -22.145 5.379 1.00 97.31 78 GLY A CA 1
ATOM 621 C C . GLY A 1 78 ? 1.589 -20.982 6.374 1.00 97.31 78 GLY A C 1
ATOM 622 O O . GLY A 1 78 ? 1.229 -21.195 7.526 1.00 97.31 78 GLY A O 1
ATOM 623 N N . PHE A 1 79 ? 1.980 -19.774 5.952 1.00 97.94 79 PHE A N 1
ATOM 624 C CA . PHE A 1 79 ? 2.003 -18.611 6.831 1.00 97.94 79 PHE A CA 1
ATOM 625 C C . PHE A 1 79 ? 1.371 -17.373 6.192 1.00 97.94 79 PHE A C 1
ATOM 627 O O . PHE A 1 79 ? 0.235 -17.043 6.521 1.00 97.94 79 PHE A O 1
ATOM 634 N N . MET A 1 80 ? 2.083 -16.675 5.300 1.00 97.44 80 MET A N 1
ATOM 635 C CA . MET A 1 80 ? 1.624 -15.385 4.775 1.00 97.44 80 MET A CA 1
ATOM 636 C C . MET A 1 80 ? 2.303 -14.983 3.459 1.00 97.44 80 MET A C 1
ATOM 638 O O . MET A 1 80 ? 3.332 -15.542 3.066 1.00 97.44 80 MET A O 1
ATOM 642 N N . ILE A 1 81 ? 1.718 -13.970 2.817 1.00 96.62 81 ILE A N 1
ATOM 643 C CA . ILE A 1 81 ? 2.316 -13.185 1.735 1.00 96.62 81 ILE A CA 1
ATOM 644 C C . ILE A 1 81 ? 2.524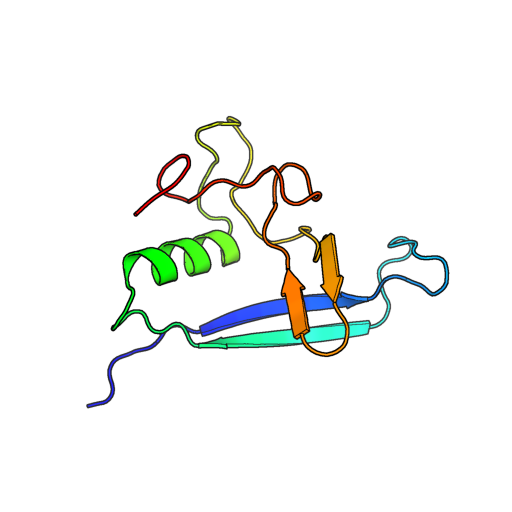 -11.747 2.215 1.00 96.62 81 ILE A C 1
ATOM 646 O O . ILE A 1 81 ? 1.690 -11.203 2.939 1.00 96.62 81 ILE A O 1
ATOM 650 N N . GLN A 1 82 ? 3.624 -11.132 1.803 1.00 97.62 82 GLN A N 1
ATOM 651 C CA . GLN A 1 82 ? 4.000 -9.777 2.181 1.00 97.62 82 GLN A CA 1
ATOM 652 C C . GLN A 1 82 ? 4.333 -8.966 0.929 1.00 97.62 82 GLN A C 1
ATOM 654 O O . GLN A 1 82 ? 5.066 -9.416 0.048 1.00 97.62 82 GLN A O 1
ATOM 659 N N . GLY A 1 83 ? 3.767 -7.763 0.874 1.00 96.69 83 GLY A N 1
ATOM 660 C CA . GLY A 1 83 ? 3.947 -6.784 -0.193 1.00 96.69 83 GLY A CA 1
ATOM 661 C C . GLY A 1 83 ? 3.931 -5.366 0.373 1.00 96.69 83 GLY A C 1
ATOM 662 O O . GLY A 1 83 ? 4.210 -5.167 1.555 1.00 96.69 83 GLY A O 1
ATOM 663 N N . GLY A 1 84 ? 3.595 -4.387 -0.465 1.00 95.38 84 GLY A N 1
ATOM 664 C CA . GLY A 1 84 ? 3.434 -2.990 -0.047 1.00 95.38 84 GLY A CA 1
ATOM 665 C C . GLY A 1 84 ? 4.719 -2.156 -0.027 1.00 95.38 84 GLY A C 1
ATOM 666 O O . GLY A 1 84 ? 4.655 -0.966 0.271 1.00 95.38 84 GLY A O 1
ATOM 667 N N . ASP A 1 85 ? 5.862 -2.739 -0.393 1.00 94.56 85 ASP A N 1
ATOM 668 C CA . ASP A 1 85 ? 7.076 -1.980 -0.700 1.00 94.56 85 ASP A CA 1
ATOM 669 C C . ASP A 1 85 ? 7.003 -1.462 -2.144 1.00 94.56 85 ASP A C 1
ATOM 671 O O . ASP A 1 85 ? 7.318 -2.172 -3.102 1.00 94.56 85 ASP A O 1
ATOM 675 N N . ILE A 1 86 ? 6.529 -0.225 -2.274 1.00 91.75 86 ILE A N 1
ATOM 676 C CA . ILE A 1 86 ? 6.296 0.468 -3.550 1.00 91.75 86 ILE A CA 1
ATOM 677 C C . ILE A 1 86 ? 7.607 1.025 -4.132 1.00 91.75 86 ILE A C 1
ATOM 679 O O . ILE A 1 86 ? 7.703 1.251 -5.335 1.00 91.75 86 ILE A O 1
ATOM 683 N N . ALA A 1 87 ? 8.623 1.243 -3.292 1.00 88.69 87 ALA A N 1
ATOM 684 C CA . ALA A 1 87 ? 9.845 1.935 -3.688 1.00 88.69 87 ALA A CA 1
ATOM 685 C C . ALA A 1 87 ? 10.957 0.967 -4.107 1.00 88.69 87 ALA A C 1
ATOM 687 O O 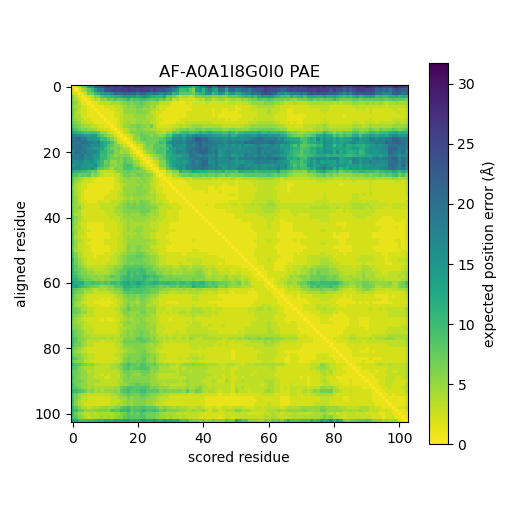. ALA A 1 87 ? 11.529 1.118 -5.183 1.00 88.69 87 ALA A O 1
ATOM 688 N N . LYS A 1 88 ? 11.267 -0.027 -3.266 1.00 91.00 88 LYS A N 1
ATOM 689 C CA . LYS A 1 88 ? 12.433 -0.910 -3.449 1.00 91.00 88 LYS A CA 1
ATOM 690 C C . LYS A 1 88 ? 12.070 -2.341 -3.810 1.00 91.00 88 LYS A C 1
ATOM 692 O O . LYS A 1 88 ? 12.886 -3.041 -4.401 1.00 91.00 88 LYS A O 1
ATOM 697 N N . ARG A 1 89 ? 10.834 -2.756 -3.515 1.00 92.12 89 ARG A N 1
ATOM 698 C CA . ARG A 1 89 ? 10.292 -4.092 -3.822 1.00 92.12 89 ARG A CA 1
ATOM 699 C C . ARG A 1 89 ? 11.077 -5.241 -3.167 1.00 92.12 89 ARG A C 1
ATOM 701 O O . ARG A 1 89 ? 10.998 -6.370 -3.641 1.00 92.12 89 ARG A O 1
ATOM 708 N N . ASP A 1 90 ? 11.791 -4.971 -2.077 1.00 95.06 90 ASP A N 1
ATOM 709 C CA . ASP A 1 90 ? 12.614 -5.949 -1.347 1.00 95.06 90 ASP A CA 1
ATOM 710 C C . ASP A 1 90 ? 12.258 -6.046 0.149 1.00 95.06 90 ASP A C 1
ATOM 712 O O . ASP A 1 90 ? 12.769 -6.910 0.862 1.00 95.06 90 ASP A O 1
ATOM 716 N N . GLY A 1 91 ? 11.344 -5.192 0.616 1.00 94.81 91 GLY A N 1
ATOM 717 C CA . GLY A 1 91 ? 10.883 -5.126 2.000 1.00 94.81 91 GLY A CA 1
ATOM 718 C C . GLY A 1 91 ? 11.605 -4.078 2.848 1.00 94.81 91 GLY A C 1
ATOM 719 O O . GLY A 1 91 ? 11.285 -3.945 4.029 1.00 94.81 91 GLY A O 1
ATOM 720 N N . THR A 1 92 ? 12.554 -3.327 2.280 1.00 94.19 92 THR A N 1
ATOM 721 C CA . THR A 1 92 ? 13.302 -2.267 2.978 1.00 94.19 92 THR A CA 1
ATOM 722 C C . THR A 1 92 ? 12.808 -0.854 2.658 1.00 94.19 92 THR A C 1
ATOM 724 O O . THR A 1 92 ? 13.323 0.113 3.228 1.00 94.19 92 THR A O 1
ATOM 727 N N . GLY A 1 93 ? 11.848 -0.716 1.737 1.00 92.25 93 GLY A N 1
ATOM 728 C CA . GLY A 1 93 ? 11.241 0.556 1.347 1.00 92.25 93 GLY A CA 1
ATOM 729 C C . GLY A 1 93 ? 9.799 0.743 1.827 1.00 92.25 93 GLY A C 1
ATOM 730 O O . GLY A 1 93 ? 9.329 0.085 2.757 1.00 92.25 93 GLY A O 1
ATOM 731 N N . GLY A 1 94 ? 9.097 1.655 1.152 1.00 90.81 94 GLY A N 1
ATOM 732 C CA . GLY A 1 94 ? 7.713 2.024 1.437 1.00 90.81 94 GLY A CA 1
ATOM 733 C C . GLY A 1 94 ? 7.588 3.259 2.328 1.00 90.81 94 GLY A C 1
ATOM 734 O O . GLY A 1 94 ? 8.424 3.531 3.184 1.00 90.81 94 GLY A O 1
ATOM 735 N N . GLU A 1 95 ? 6.503 3.996 2.121 1.00 95.31 95 GLU A N 1
ATOM 736 C CA . GLU A 1 95 ? 6.186 5.231 2.832 1.00 95.31 95 GLU A CA 1
ATOM 737 C C . GLU A 1 95 ? 4.677 5.264 3.105 1.00 95.31 95 GLU A C 1
ATOM 739 O O . GLU A 1 95 ? 3.880 4.771 2.300 1.00 95.31 95 GLU A O 1
ATOM 744 N N . SER A 1 96 ? 4.270 5.821 4.246 1.00 96.94 96 SER A N 1
ATOM 745 C CA . SER A 1 96 ? 2.857 6.095 4.510 1.00 96.94 96 SER A CA 1
ATOM 746 C C . SER A 1 96 ? 2.396 7.388 3.846 1.00 96.94 96 SER A C 1
ATOM 748 O O . SER A 1 96 ? 3.189 8.280 3.554 1.00 96.94 96 SER A O 1
ATOM 750 N N . ILE A 1 97 ? 1.082 7.551 3.705 1.00 96.88 97 ILE A N 1
ATOM 751 C CA . ILE A 1 97 ? 0.492 8.791 3.177 1.00 96.88 97 ILE A CA 1
ATOM 752 C C . ILE A 1 97 ? 0.688 10.014 4.087 1.00 96.88 97 ILE A C 1
ATOM 754 O O . ILE A 1 97 ? 0.304 11.122 3.716 1.00 96.88 97 ILE A O 1
ATOM 758 N N . TYR A 1 98 ? 1.218 9.805 5.292 1.00 96.25 98 TYR A N 1
ATOM 759 C CA . TYR A 1 98 ? 1.449 10.837 6.300 1.00 96.25 98 TYR A CA 1
ATOM 760 C C . TYR A 1 98 ? 2.905 11.324 6.328 1.00 96.25 98 TYR A C 1
ATOM 762 O O . TYR A 1 98 ? 3.232 12.186 7.140 1.00 96.25 98 TYR A O 1
ATOM 770 N N . GLY A 1 99 ? 3.762 10.789 5.452 1.00 92.81 99 GLY A N 1
ATOM 771 C CA . GLY A 1 99 ? 5.205 11.017 5.462 1.00 92.81 99 GLY A CA 1
ATOM 772 C C . GLY A 1 99 ? 5.921 10.022 6.375 1.00 92.81 99 GLY A C 1
ATOM 773 O O . GLY A 1 99 ? 5.681 9.970 7.581 1.00 92.81 99 GLY A O 1
ATOM 774 N N . GLY A 1 100 ? 6.797 9.197 5.801 1.00 90.50 100 GLY A N 1
ATOM 775 C CA . GLY A 1 100 ? 7.546 8.176 6.537 1.00 90.50 100 GLY A CA 1
ATOM 776 C C . GLY A 1 100 ? 6.644 7.179 7.283 1.00 90.50 100 GLY A C 1
ATOM 777 O O . GLY A 1 100 ? 5.696 6.624 6.718 1.00 90.50 100 GLY A O 1
ATOM 778 N N . ARG A 1 101 ? 6.945 6.928 8.565 1.00 93.31 101 ARG A N 1
ATOM 779 C CA . ARG A 1 101 ? 6.212 5.994 9.447 1.00 93.31 101 ARG A CA 1
ATOM 780 C C . ARG A 1 101 ? 5.205 6.732 10.335 1.00 93.31 101 ARG A C 1
ATOM 782 O O . ARG A 1 101 ? 5.483 7.833 10.793 1.00 93.31 101 ARG A O 1
ATOM 789 N N . PHE A 1 102 ? 4.106 6.065 10.685 1.00 95.00 102 PHE A N 1
ATOM 790 C CA . PHE A 1 102 ? 3.115 6.558 11.649 1.00 95.00 102 PHE A CA 1
ATOM 791 C C . PHE A 1 102 ? 2.913 5.566 12.805 1.00 95.00 102 PHE A C 1
ATOM 793 O O . PHE A 1 102 ? 3.327 4.408 12.710 1.00 95.00 102 PHE A O 1
ATOM 800 N N . LYS A 1 103 ? 2.335 6.049 13.911 1.00 83.81 103 LYS A N 1
ATOM 801 C CA . LYS A 1 103 ? 2.020 5.269 15.117 1.00 83.81 103 LYS A CA 1
ATOM 802 C C . LYS A 1 103 ? 0.519 5.079 15.262 1.00 83.81 103 LYS A C 1
ATOM 804 O O . LYS A 1 103 ? -0.212 6.035 14.922 1.00 83.81 103 LYS A O 1
#

Radius of gyration: 15.14 Å; Cα contacts (8 Å, |Δi|>4): 158; chains: 1; bounding box: 40×36×37 Å

Mean predicted aligned error: 4.97 Å

Solvent-accessible surface area (backbone atoms only — not comparable to full-atom values): 6538 Å² total; per-residue (Å²): 131,85,79,85,58,57,71,54,72,46,82,45,62,56,60,42,101,84,66,38,62,73,71,72,48,93,52,75,46,80,49,77,44,79,35,60,40,88,80,42,44,71,62,33,52,40,54,52,42,28,70,68,37,84,42,65,37,77,90,45,81,90,40,64,37,32,48,79,94,46,49,69,66,43,76,44,93,97,76,52,75,41,58,74,16,60,74,65,51,73,74,85,44,53,68,46,86,83,48,55,81,86,133

Foldseek 3Di:
DDDDWDKAKDFDADADPVNDCPPPGPDTDMDMDTHPCVVVVQVSVQVVLQCVQPAAAPVDGPHTSHCVVWDQLDDDPPPDTDTQQPDPNNPPHHATSVYRDDD